Protein AF-A0A7S2EZI9-F1 (afdb_monomer)

Solvent-accessible surface area (backbone atoms only — not comparable to full-atom values): 9576 Å² total; per-residue (Å²): 111,92,84,55,55,65,48,75,47,66,73,88,86,51,97,90,57,88,60,95,56,76,85,65,82,64,84,64,71,48,74,40,76,44,65,39,40,84,86,60,42,52,72,49,75,40,88,39,61,47,78,43,68,51,75,49,73,53,93,88,69,57,84,62,50,75,42,84,74,48,76,39,88,38,61,50,73,52,73,49,64,51,78,50,71,69,59,53,49,54,32,40,53,52,52,53,53,51,23,59,75,70,66,42,64,44,78,49,65,37,57,32,91,75,39,53,67,68,38,31,48,54,54,49,53,44,49,54,49,35,68,75,74,38,44,72,64,31,57,76,66,75,32,52,77,47,83,42,45,44,77,59,62,74,72,109

Secondary structure (DSSP, 8-state):
--S--EEEE-----TTS--SSTT--S---EEEE-SSGGGG-EEEEE-SSEEEEEEE--TT-PPPEEEEEEEESS-EEEEE----HHHHHHHHHHHHHHHHHHT--EEEEE-TTTSTTHHHHHHHHHHHHIIIIIHHHHHHHT--EEEEEHHHHTT-

Organism: NCBI:txid1078864

Foldseek 3Di:
DVVWAWDKDKDDDDPPDQDPDNPCPDIDIDTDGPDKDPVPKDKDKFAFWDWDWDWAQDPVRPDIDIGTDDTGHTIDMDMDIDDDLVRLLRSLVVQLVVCLVVLEAEEDEDQCVVVVPHVVSSVVSNVVCCVPPRVVSNVVSVYYYDYDYPVVVVVD

Radius of gyration: 19.87 Å; Cα contacts (8 Å, |Δi|>4): 207; chains: 1; bounding box: 53×36×51 Å

InterPro domains:
  IPR004790 Isocitrate dehydrogenase NADP-dependent [PTHR11822] (1-156)
  IPR024084 Isopropylmalate dehydrogenase-like domain [PF00180] (1-156)

Nearest PDB structures (foldseek):
  5svn-assembly1_B  TM=9.973E-01  e=2.664E-24  Homo sapiens
  1lwd-assembly1_B  TM=9.978E-01  e=6.736E-24  Sus scrofa
  5svn-assembly1_A  TM=9.985E-01  e=8.110E-24  Homo sapiens
  5h3f-assembly1_A  TM=9.970E-01  e=8.110E-24  Mus musculus
  6ajc-assembly2_D  TM=9.937E-01  e=1.039E-23  Trypanosoma cruzi strain CL Brener

pLDDT: mean 96.27, std 6.29, range [51.84, 98.81]

Mean predicted aligned error: 3.42 Å

Structure (mmCIF, N/CA/C/O backbone):
data_AF-A0A7S2EZI9-F1
#
_entry.id   AF-A0A7S2EZI9-F1
#
loop_
_atom_site.group_PDB
_atom_site.id
_atom_site.type_symbol
_atom_site.label_atom_id
_atom_site.label_alt_id
_atom_site.label_comp_id
_atom_site.label_asym_id
_atom_site.label_entity_id
_atom_site.label_seq_id
_atom_site.pdbx_PDB_ins_code
_atom_site.Cartn_x
_atom_site.Cartn_y
_atom_site.Cartn_z
_atom_site.occupancy
_atom_site.B_iso_or_equiv
_atom_site.auth_seq_id
_atom_site.auth_comp_id
_atom_site.auth_asym_id
_atom_site.auth_atom_id
_atom_site.pdbx_PDB_model_num
ATOM 1 N N . ASN A 1 1 ? -9.452 4.033 -10.893 1.00 51.84 1 ASN A N 1
ATOM 2 C CA . ASN A 1 1 ? -10.197 5.106 -10.204 1.00 51.84 1 ASN A CA 1
ATOM 3 C C . ASN A 1 1 ? -9.500 6.434 -10.483 1.00 51.84 1 ASN A C 1
ATOM 5 O O . ASN A 1 1 ? -8.308 6.528 -10.203 1.00 51.84 1 ASN A O 1
ATOM 9 N N . ILE A 1 2 ? -10.175 7.388 -11.134 1.00 59.81 2 ILE A N 1
ATOM 10 C CA . ILE A 1 2 ? -9.622 8.728 -11.436 1.00 59.81 2 ILE A CA 1
ATOM 11 C C . ILE A 1 2 ? -9.611 9.591 -10.168 1.00 59.81 2 ILE A C 1
ATOM 13 O O . ILE A 1 2 ? -8.714 10.403 -9.989 1.00 59.81 2 ILE A O 1
ATOM 17 N N . LEU A 1 3 ? -10.560 9.344 -9.262 1.00 67.69 3 LEU A N 1
ATOM 18 C CA . LEU A 1 3 ? -10.806 10.156 -8.071 1.00 67.69 3 LEU A CA 1
ATOM 19 C C . LEU A 1 3 ? -9.758 9.972 -6.960 1.00 67.69 3 LEU A C 1
ATOM 21 O O . LEU A 1 3 ? -9.734 10.756 -6.019 1.00 67.69 3 LEU A O 1
ATOM 25 N N . GLY A 1 4 ? -8.900 8.947 -7.046 1.00 75.31 4 GLY A N 1
ATOM 26 C CA . GLY A 1 4 ? -8.049 8.541 -5.922 1.00 75.31 4 GLY A CA 1
ATOM 27 C C . GLY A 1 4 ? -8.868 8.110 -4.694 1.00 75.31 4 GLY A C 1
ATOM 28 O O . GLY A 1 4 ? -10.081 7.908 -4.780 1.00 75.31 4 GLY A O 1
ATOM 29 N N . GLY A 1 5 ? -8.197 7.935 -3.555 1.00 89.12 5 GLY A N 1
ATOM 30 C CA . GLY A 1 5 ? -8.846 7.769 -2.252 1.00 89.12 5 GLY A CA 1
ATOM 31 C C . GLY A 1 5 ? -8.959 6.338 -1.718 1.00 89.12 5 GLY A C 1
ATOM 32 O O . GLY A 1 5 ? -8.330 5.392 -2.205 1.00 89.12 5 GLY A O 1
ATOM 33 N N . THR A 1 6 ? -9.771 6.222 -0.669 1.00 97.50 6 THR A N 1
ATOM 34 C CA . THR A 1 6 ? -9.914 5.028 0.170 1.00 97.50 6 THR A CA 1
ATOM 35 C C . THR A 1 6 ? -11.332 4.492 0.070 1.00 97.50 6 THR A C 1
ATOM 37 O O . THR A 1 6 ? -12.292 5.230 0.280 1.00 97.50 6 THR A O 1
ATOM 40 N N . VAL A 1 7 ? -11.478 3.204 -0.238 1.00 97.31 7 VAL A N 1
ATOM 41 C CA . VAL A 1 7 ? -12.788 2.542 -0.287 1.00 97.31 7 VAL A CA 1
ATOM 42 C C . VAL A 1 7 ? -12.975 1.734 0.986 1.00 97.31 7 VAL A C 1
ATOM 44 O O . VAL A 1 7 ? -12.305 0.720 1.168 1.00 97.31 7 VAL A O 1
ATOM 47 N N . PHE A 1 8 ? -13.904 2.158 1.838 1.00 98.06 8 PHE A N 1
ATOM 48 C CA . PHE A 1 8 ? -14.284 1.419 3.039 1.00 98.06 8 PHE A CA 1
ATOM 49 C C . PHE A 1 8 ? -15.400 0.424 2.723 1.00 98.06 8 PHE A C 1
ATOM 51 O O . PHE A 1 8 ? -16.398 0.773 2.092 1.00 98.06 8 PHE A O 1
ATOM 58 N N . ARG A 1 9 ? -15.223 -0.828 3.147 1.00 97.94 9 ARG A N 1
ATOM 59 C CA . ARG A 1 9 ? -16.230 -1.889 3.037 1.00 97.94 9 ARG A CA 1
ATOM 60 C C . ARG A 1 9 ? -16.546 -2.424 4.422 1.00 97.94 9 ARG A C 1
ATOM 62 O O . ARG A 1 9 ? -15.651 -2.939 5.084 1.00 97.94 9 ARG A O 1
ATOM 69 N N . GLU A 1 10 ? -17.805 -2.313 4.819 1.00 96.56 10 GLU A N 1
ATOM 70 C CA . GLU A 1 10 ? -18.342 -2.771 6.102 1.00 96.56 10 GLU A CA 1
ATOM 71 C C . GLU A 1 10 ? -19.529 -3.709 5.832 1.00 96.56 10 GLU A C 1
ATOM 73 O O . GLU A 1 10 ? -20.316 -3.427 4.920 1.00 96.56 10 GLU A O 1
ATOM 78 N N . PRO A 1 11 ? -19.672 -4.829 6.561 1.00 95.69 11 PRO A N 1
ATOM 79 C CA . PRO A 1 11 ? -20.832 -5.695 6.411 1.00 95.69 11 PRO A CA 1
ATOM 80 C C . PRO A 1 11 ? -22.098 -5.030 6.962 1.00 95.69 11 PRO A C 1
ATOM 82 O O . PRO A 1 11 ? -22.067 -4.327 7.970 1.00 95.69 11 PRO A O 1
ATOM 85 N N . ILE A 1 12 ? -23.236 -5.333 6.340 1.00 95.06 12 ILE A N 1
ATOM 86 C CA . ILE A 1 12 ? -24.553 -5.088 6.934 1.00 95.06 12 ILE A CA 1
ATOM 87 C C . ILE A 1 12 ? -24.899 -6.332 7.756 1.00 95.06 12 ILE A C 1
ATOM 89 O O . ILE A 1 12 ? -25.145 -7.400 7.197 1.00 95.06 12 ILE A O 1
ATOM 93 N N . CYS A 1 13 ? -24.852 -6.207 9.081 1.00 90.62 13 CYS A N 1
ATOM 94 C CA . CYS A 1 13 ? -25.118 -7.312 9.999 1.00 90.62 13 CYS A CA 1
ATOM 95 C C . CYS A 1 13 ? -26.625 -7.488 10.227 1.00 90.62 13 CYS A C 1
ATOM 97 O O . CYS A 1 13 ? -27.310 -6.533 10.586 1.00 90.62 13 CYS A O 1
ATOM 99 N N . CYS A 1 14 ? -27.113 -8.720 10.077 1.00 93.00 14 CYS A N 1
ATOM 100 C CA . CYS A 1 14 ? -28.489 -9.106 10.384 1.00 93.00 14 CYS A CA 1
ATOM 101 C C . CYS A 1 14 ? -28.477 -10.201 11.453 1.00 93.00 14 CYS A C 1
ATOM 103 O O . CYS A 1 14 ? -27.810 -11.220 11.271 1.00 93.00 14 CYS A O 1
ATOM 105 N N . ASP A 1 15 ? -29.237 -10.026 12.534 1.00 91.38 15 ASP A N 1
ATOM 106 C CA . ASP A 1 15 ? -29.239 -10.959 13.675 1.00 91.38 15 ASP A CA 1
ATOM 107 C C . ASP A 1 15 ? -29.685 -12.382 13.301 1.00 91.38 15 ASP A C 1
ATOM 109 O O . ASP A 1 15 ? -29.313 -13.353 13.957 1.00 91.38 15 ASP A O 1
ATOM 113 N N . ASN A 1 16 ? -30.456 -12.521 12.221 1.00 94.81 16 ASN A N 1
ATOM 114 C CA . ASN A 1 16 ? -30.977 -13.790 11.719 1.00 94.81 16 ASN A CA 1
ATOM 115 C C . ASN A 1 16 ? -30.116 -14.442 10.620 1.00 94.81 16 ASN A C 1
ATOM 117 O O . ASN A 1 16 ? -30.506 -15.485 10.096 1.00 94.81 16 ASN A O 1
ATOM 121 N N . VAL A 1 17 ? -28.980 -13.847 10.243 1.00 94.56 17 VAL A N 1
ATOM 122 C CA . VAL A 1 17 ? -28.078 -14.398 9.221 1.00 94.56 17 VAL A CA 1
ATOM 123 C C . VAL A 1 17 ? -26.809 -14.926 9.899 1.00 94.56 17 VAL A C 1
ATOM 125 O O . VAL A 1 17 ? -26.045 -14.136 10.460 1.00 94.56 17 VAL A O 1
ATOM 128 N N . PRO A 1 18 ? -26.540 -16.247 9.861 1.00 93.38 18 PRO A N 1
ATOM 129 C CA . PRO A 1 18 ? -25.327 -16.799 10.449 1.00 93.38 18 PRO A CA 1
ATOM 130 C C . PRO A 1 18 ? -24.080 -16.332 9.688 1.00 93.38 18 PRO A C 1
ATOM 132 O O . PRO A 1 18 ? -24.083 -16.191 8.464 1.00 93.38 18 PRO A O 1
ATOM 135 N N . ARG A 1 19 ? -22.990 -16.111 10.426 1.00 94.06 19 ARG A N 1
ATOM 136 C CA . ARG A 1 19 ? -21.689 -15.704 9.877 1.00 94.06 19 ARG A CA 1
ATOM 137 C C . ARG A 1 19 ? -20.821 -16.924 9.585 1.00 94.06 19 ARG A C 1
ATOM 1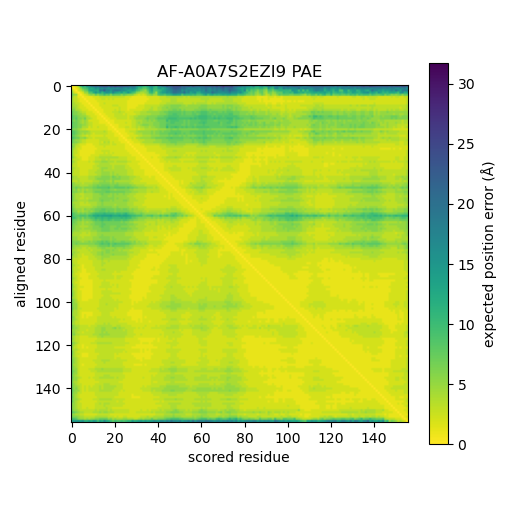39 O O . ARG A 1 19 ? -20.893 -17.919 10.300 1.00 94.06 19 ARG A O 1
ATOM 146 N N . LEU A 1 20 ? -19.968 -16.816 8.563 1.00 94.06 20 LEU A N 1
ATOM 147 C CA . LEU A 1 20 ? -19.047 -17.889 8.166 1.00 94.06 20 LEU A CA 1
ATOM 148 C C . LEU A 1 20 ? -18.052 -18.241 9.279 1.00 94.06 20 LEU A C 1
ATOM 150 O O . LEU A 1 20 ? -17.766 -19.412 9.502 1.00 94.06 20 LEU A O 1
ATOM 154 N N . VAL A 1 21 ? -17.548 -17.223 9.977 1.00 94.56 21 VAL A N 1
ATOM 155 C CA . VAL A 1 21 ? -16.690 -17.378 11.152 1.00 94.56 21 VAL A CA 1
ATOM 156 C C . VAL A 1 21 ? -17.527 -17.017 12.382 1.00 94.56 21 VAL A C 1
ATOM 158 O O . VAL A 1 21 ? -17.799 -15.834 12.602 1.00 94.56 21 VAL A O 1
ATOM 161 N N . PRO A 1 22 ? -17.968 -17.999 13.191 1.00 92.00 22 PRO A N 1
ATOM 162 C CA . PRO A 1 22 ? -18.896 -17.747 14.298 1.00 92.00 22 PRO A CA 1
ATOM 163 C C . PRO A 1 22 ? -18.347 -16.796 15.369 1.00 92.00 22 PRO A C 1
ATOM 165 O O . PRO A 1 22 ? -19.116 -16.060 15.985 1.00 92.00 22 PRO A O 1
ATOM 168 N N . GLY A 1 23 ? -17.022 -16.787 15.567 1.00 93.62 23 GLY A N 1
ATOM 169 C CA . GLY A 1 23 ? -16.339 -15.919 16.531 1.00 93.62 23 GLY A CA 1
ATOM 170 C C . GLY A 1 23 ? -16.341 -14.433 16.163 1.00 93.62 23 GLY A C 1
ATOM 171 O O . GLY A 1 23 ? -16.083 -13.597 17.025 1.00 93.62 23 GLY A O 1
ATOM 172 N N . TRP A 1 24 ? -16.668 -14.072 14.919 1.00 93.62 24 TRP A N 1
ATOM 173 C CA . TRP A 1 24 ? -16.801 -12.673 14.515 1.00 93.62 24 TRP A CA 1
ATOM 174 C C . TRP A 1 24 ? -18.124 -12.107 15.024 1.00 93.62 24 TRP A C 1
ATOM 176 O O . TRP A 1 24 ? -19.135 -12.128 14.329 1.00 93.62 24 TRP A O 1
ATOM 186 N N . THR A 1 25 ? -18.142 -11.635 16.267 1.00 91.56 25 THR A N 1
ATOM 187 C CA . THR A 1 25 ? -19.335 -11.045 16.898 1.00 91.56 25 THR A CA 1
ATOM 188 C C . THR A 1 25 ? -19.496 -9.556 16.604 1.00 91.56 25 THR A C 1
ATOM 190 O O . THR A 1 25 ? -20.582 -9.015 16.795 1.00 91.56 25 THR A O 1
ATOM 193 N N . GLN A 1 26 ? -18.444 -8.906 16.105 1.00 92.50 26 GLN A N 1
ATOM 194 C CA . GLN A 1 26 ? -18.430 -7.502 15.707 1.00 92.50 26 GLN A CA 1
ATOM 195 C C . GLN A 1 26 ? -18.084 -7.374 14.214 1.00 92.50 26 GLN A C 1
ATOM 197 O O . GLN A 1 26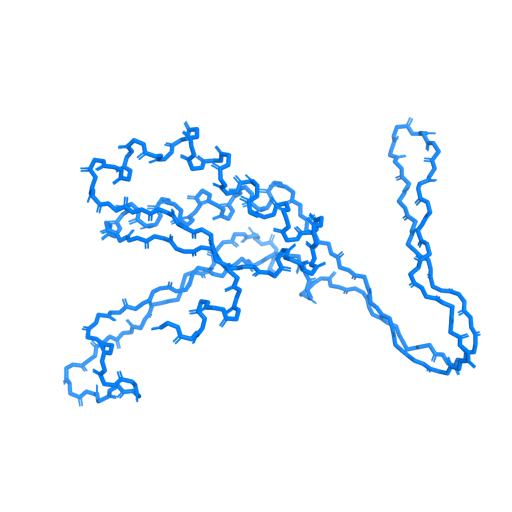 ? -17.351 -8.210 13.679 1.00 92.50 26 GLN A O 1
ATOM 202 N N . PRO A 1 27 ? -18.622 -6.358 13.516 1.00 93.81 27 PRO A N 1
ATOM 203 C CA . PRO A 1 27 ? -18.255 -6.075 12.133 1.00 93.81 27 PRO A CA 1
ATOM 204 C C . PRO A 1 27 ? -16.778 -5.686 12.007 1.00 93.81 27 PRO A C 1
ATOM 206 O O . PRO A 1 27 ? -16.191 -5.093 12.908 1.00 93.81 27 PRO A O 1
ATOM 209 N N . MET A 1 28 ? -16.201 -5.965 10.841 1.00 95.62 28 MET A N 1
ATOM 210 C CA . MET A 1 28 ? -14.873 -5.494 10.452 1.00 95.62 28 MET A CA 1
ATOM 211 C C . MET A 1 28 ? -14.998 -4.583 9.238 1.00 95.62 28 MET A C 1
ATOM 213 O O . MET A 1 28 ? -15.797 -4.853 8.338 1.00 95.62 28 MET A O 1
ATOM 217 N N . VAL A 1 29 ? -14.188 -3.526 9.194 1.00 98.00 29 VAL A N 1
ATOM 218 C CA . VAL A 1 29 ? -14.124 -2.625 8.041 1.00 98.00 29 VAL A CA 1
ATOM 219 C C . VAL A 1 29 ? -12.795 -2.792 7.329 1.00 98.00 29 VAL A C 1
ATOM 221 O O . VAL A 1 29 ? -11.737 -2.688 7.941 1.00 98.00 29 VAL A O 1
ATOM 224 N N . ILE A 1 30 ? -12.852 -2.987 6.013 1.00 98.50 30 ILE A N 1
ATOM 225 C CA . ILE A 1 30 ? -11.665 -2.996 5.159 1.00 98.50 30 ILE A CA 1
ATOM 226 C C . ILE A 1 30 ? -11.548 -1.643 4.466 1.00 98.50 30 ILE A C 1
ATOM 228 O O . ILE A 1 30 ? -12.372 -1.306 3.614 1.00 98.50 30 ILE A O 1
ATOM 232 N N . GLY A 1 31 ? -10.512 -0.881 4.819 1.00 98.31 31 GLY A N 1
ATOM 233 C CA . GLY A 1 31 ? -10.080 0.304 4.083 1.00 98.31 31 GLY A CA 1
ATOM 234 C C . GLY A 1 31 ? -9.145 -0.099 2.947 1.00 98.31 31 GLY A C 1
ATOM 235 O O . GLY A 1 31 ? -7.984 -0.423 3.175 1.00 98.31 31 GLY A O 1
ATOM 236 N N . ARG A 1 32 ? -9.639 -0.095 1.708 1.00 98.19 32 ARG A N 1
ATOM 237 C CA . ARG A 1 32 ? -8.846 -0.435 0.522 1.00 98.19 32 ARG A CA 1
ATOM 238 C C . ARG A 1 32 ? -8.238 0.819 -0.101 1.00 98.19 32 ARG A C 1
ATOM 240 O O . ARG A 1 32 ? -8.978 1.712 -0.523 1.00 98.19 32 ARG A O 1
ATOM 247 N N . HIS A 1 33 ? -6.917 0.825 -0.274 1.00 98.12 33 HIS A N 1
ATOM 248 C CA . HIS A 1 33 ? -6.221 1.817 -1.097 1.00 98.12 33 HIS A CA 1
ATOM 249 C C . HIS A 1 33 ? -6.580 1.621 -2.576 1.00 98.12 33 HIS A C 1
ATOM 251 O O . HIS A 1 33 ? -6.388 0.544 -3.141 1.00 98.12 33 HIS A O 1
ATOM 257 N N . ALA A 1 34 ? -7.188 2.632 -3.201 1.00 96.56 34 ALA A N 1
ATOM 258 C CA . ALA A 1 34 ? -7.753 2.523 -4.548 1.00 96.56 34 ALA A CA 1
ATOM 259 C C . ALA A 1 34 ? -6.909 3.243 -5.618 1.00 96.56 34 ALA A C 1
ATOM 261 O O . ALA A 1 34 ? -7.458 3.848 -6.549 1.00 96.56 34 ALA A O 1
ATOM 262 N N . PHE A 1 35 ? -5.581 3.174 -5.497 1.00 97.06 35 PHE A N 1
ATOM 263 C CA . PHE A 1 35 ? -4.627 3.816 -6.399 1.00 97.06 35 PHE A CA 1
ATOM 264 C C . PHE A 1 35 ? -3.353 2.975 -6.574 1.00 97.06 35 PHE A C 1
ATOM 266 O O . PHE A 1 35 ? -2.904 2.341 -5.629 1.00 97.06 35 PHE A O 1
ATOM 273 N N . GLY A 1 36 ? -2.763 3.026 -7.773 1.00 96.56 36 GLY A N 1
ATOM 274 C CA . GLY A 1 36 ? -1.462 2.415 -8.057 1.00 96.56 36 GLY A CA 1
ATOM 275 C C . GLY A 1 36 ? -1.472 0.887 -8.096 1.00 96.56 36 GLY A C 1
ATOM 276 O O . GLY A 1 36 ? -2.483 0.262 -8.439 1.00 96.56 36 GLY A O 1
ATOM 277 N N . ASP A 1 37 ? -0.311 0.326 -7.771 1.00 97.88 37 ASP A N 1
ATOM 278 C CA . ASP A 1 37 ? -0.025 -1.104 -7.659 1.00 97.88 37 ASP A CA 1
ATOM 279 C C . ASP A 1 37 ? -0.484 -1.887 -8.905 1.00 97.88 37 ASP A C 1
ATOM 281 O O . ASP A 1 37 ? -0.400 -1.388 -10.032 1.00 97.88 37 ASP A O 1
ATOM 285 N N . GLN A 1 38 ? -0.987 -3.114 -8.736 1.00 97.81 38 GLN A N 1
ATOM 286 C CA . GLN A 1 38 ? -1.400 -3.966 -9.856 1.00 97.81 38 GLN A CA 1
ATOM 287 C C . GLN A 1 38 ? -2.504 -3.331 -10.715 1.00 97.81 38 GLN A C 1
ATOM 289 O O . GLN A 1 38 ? -2.617 -3.639 -11.897 1.00 97.81 38 GLN A O 1
ATOM 294 N N . TYR A 1 39 ? -3.309 -2.417 -10.161 1.00 96.12 39 TYR A N 1
ATOM 295 C CA . TYR A 1 39 ? -4.414 -1.776 -10.885 1.00 96.12 39 TYR A CA 1
ATOM 296 C C . TYR A 1 39 ? -3.953 -0.727 -11.905 1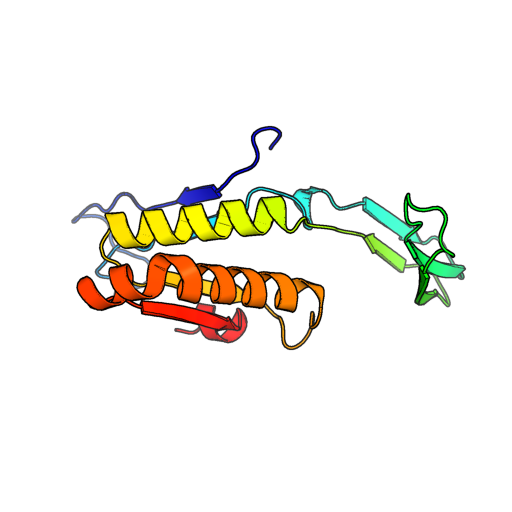.00 96.12 39 TYR A C 1
ATOM 298 O O . TYR A 1 39 ? -4.772 -0.239 -12.686 1.00 96.12 39 TYR A O 1
ATOM 306 N N . ARG A 1 40 ? -2.672 -0.345 -11.873 1.00 96.12 40 ARG A N 1
ATOM 307 C CA . ARG A 1 40 ? -2.024 0.546 -12.848 1.00 96.12 40 ARG A CA 1
ATOM 308 C C . ARG A 1 40 ? -0.650 0.018 -13.272 1.00 96.12 40 ARG A C 1
ATOM 310 O O . ARG A 1 40 ? 0.225 0.801 -13.641 1.00 96.12 40 ARG A O 1
ATOM 317 N N . ALA A 1 41 ? -0.458 -1.294 -13.187 1.00 97.81 41 ALA A N 1
ATOM 318 C CA . ALA A 1 41 ? 0.759 -1.933 -13.650 1.00 97.81 41 ALA A CA 1
ATOM 319 C C . ALA A 1 41 ? 0.829 -1.931 -15.184 1.00 97.81 41 ALA A C 1
ATOM 321 O O . ALA A 1 41 ? -0.182 -1.817 -15.876 1.00 97.81 41 ALA A O 1
ATOM 322 N N . THR A 1 42 ? 2.043 -2.056 -15.705 1.00 98.50 42 THR A N 1
ATOM 323 C CA . THR A 1 42 ? 2.298 -2.419 -17.102 1.00 98.50 42 THR A CA 1
ATOM 324 C C . THR A 1 42 ? 2.983 -3.772 -17.104 1.00 98.50 42 THR A C 1
ATOM 326 O O . THR A 1 42 ? 3.972 -3.957 -16.393 1.00 98.50 42 THR A O 1
ATOM 329 N N . ASP A 1 43 ? 2.461 -4.707 -17.882 1.00 98.19 43 ASP A N 1
ATOM 330 C CA . ASP A 1 43 ? 2.939 -6.077 -17.992 1.00 98.19 43 ASP A CA 1
ATOM 331 C C . ASP A 1 43 ? 3.286 -6.441 -19.441 1.00 98.19 43 ASP A C 1
ATOM 333 O O . ASP A 1 43 ? 2.847 -5.803 -20.399 1.00 98.19 43 ASP A O 1
ATOM 337 N N . PHE A 1 44 ? 4.151 -7.442 -19.601 1.00 98.25 44 PHE A N 1
ATOM 338 C CA . PHE A 1 44 ? 4.635 -7.874 -20.908 1.00 98.25 44 PHE A CA 1
ATOM 339 C C . PHE A 1 44 ? 5.005 -9.359 -20.902 1.00 98.25 44 PHE A C 1
ATOM 341 O O . PHE A 1 44 ? 5.624 -9.856 -19.958 1.00 98.25 44 PHE A O 1
ATOM 348 N N . VAL A 1 45 ? 4.657 -10.056 -21.988 1.00 98.69 45 VAL A N 1
ATOM 349 C CA . VAL A 1 45 ? 5.076 -11.439 -22.242 1.00 98.69 45 VAL A CA 1
ATOM 350 C C . VAL A 1 45 ? 6.391 -11.416 -23.009 1.00 98.69 45 VAL A C 1
ATOM 352 O O . VAL A 1 45 ? 6.456 -10.940 -24.140 1.00 98.69 45 VAL A O 1
ATOM 355 N N . VAL A 1 46 ? 7.436 -11.954 -22.392 1.00 98.31 46 VAL A N 1
ATOM 356 C CA . VAL A 1 46 ? 8.776 -12.044 -22.966 1.00 98.31 46 VAL A CA 1
ATOM 357 C C . VAL A 1 46 ? 8.821 -13.242 -23.927 1.00 98.31 46 VAL A C 1
ATOM 359 O O . VAL A 1 46 ? 8.599 -14.369 -23.482 1.00 98.31 46 VAL A O 1
ATOM 362 N N . PRO A 1 47 ? 9.100 -13.049 -25.232 1.00 98.06 47 PRO A N 1
ATOM 363 C CA . PRO A 1 47 ? 9.021 -14.129 -26.220 1.00 98.06 47 PRO A CA 1
ATOM 364 C C . PRO A 1 47 ? 10.245 -15.063 -26.237 1.00 98.06 47 PRO A C 1
ATOM 366 O O . PRO A 1 47 ? 10.179 -16.138 -26.828 1.00 98.06 47 PRO A O 1
ATOM 369 N N . GLY A 1 48 ? 11.363 -14.673 -25.621 1.00 98.31 48 GLY A N 1
ATOM 370 C CA . GLY A 1 48 ? 12.627 -15.410 -25.659 1.00 98.31 48 GLY A CA 1
ATOM 371 C C . GLY A 1 48 ? 13.719 -14.734 -24.821 1.00 98.31 48 GLY A C 1
ATOM 372 O O . GLY A 1 48 ? 13.408 -13.810 -24.072 1.00 98.31 48 GLY A O 1
ATOM 373 N N . PRO A 1 49 ? 14.986 -15.165 -24.942 1.00 98.56 49 PRO A N 1
ATOM 374 C CA . PRO A 1 49 ? 16.076 -14.641 -24.123 1.00 98.56 49 PRO A CA 1
ATOM 375 C C . PRO A 1 49 ? 16.238 -13.119 -24.239 1.00 98.56 49 PRO A C 1
ATOM 377 O O . PRO A 1 49 ? 16.109 -12.555 -25.328 1.00 98.56 49 PRO A O 1
ATOM 380 N N . GLY A 1 50 ? 16.543 -12.444 -23.131 1.00 98.06 50 GLY A N 1
ATOM 381 C CA . GLY A 1 50 ? 16.675 -10.987 -23.100 1.00 98.06 50 GLY A CA 1
ATOM 382 C C . GLY A 1 50 ? 16.820 -10.410 -21.695 1.00 98.06 50 GLY A C 1
ATOM 383 O O . GLY A 1 50 ? 16.625 -11.097 -20.703 1.00 98.06 50 GLY A O 1
ATOM 384 N N . LYS A 1 51 ? 17.150 -9.123 -21.594 1.00 98.06 51 LYS A N 1
ATOM 385 C CA . LYS A 1 51 ? 17.371 -8.448 -20.309 1.00 98.06 51 LYS A CA 1
ATOM 386 C C . LYS A 1 51 ? 16.183 -7.572 -19.921 1.00 98.06 51 LYS A C 1
ATOM 388 O O . LYS A 1 51 ? 15.725 -6.771 -20.735 1.00 98.06 51 LYS A O 1
ATOM 393 N N . PHE A 1 52 ? 15.732 -7.670 -18.672 1.00 98.38 52 PHE A N 1
ATOM 394 C CA . PHE A 1 52 ? 14.746 -6.761 -18.093 1.00 98.38 52 PHE A CA 1
ATOM 395 C C . PHE A 1 52 ? 15.389 -5.829 -17.067 1.00 98.38 52 PHE A C 1
ATOM 397 O O . PHE A 1 52 ? 15.866 -6.250 -16.012 1.00 98.38 52 PHE A O 1
ATOM 404 N N . GLU A 1 53 ? 15.348 -4.533 -17.370 1.00 98.12 53 GLU A N 1
ATOM 405 C CA . GLU A 1 53 ? 15.842 -3.467 -16.505 1.00 98.12 53 GLU A CA 1
ATOM 406 C C . GLU A 1 53 ? 14.729 -2.466 -16.186 1.00 98.12 53 GLU A C 1
ATOM 408 O O . GLU A 1 53 ? 13.890 -2.148 -17.030 1.00 98.12 53 GLU A O 1
ATOM 413 N N . MET A 1 54 ? 14.772 -1.907 -14.979 1.00 98.00 54 MET A N 1
ATOM 414 C CA . MET A 1 54 ? 14.030 -0.700 -14.626 1.00 98.00 54 MET A CA 1
ATOM 415 C C . MET A 1 54 ? 14.954 0.511 -14.728 1.00 98.00 54 MET A C 1
ATOM 417 O O . MET A 1 54 ? 16.078 0.489 -14.222 1.00 98.00 54 MET A O 1
ATOM 421 N N . ILE A 1 55 ? 14.469 1.584 -15.351 1.00 97.88 55 ILE A N 1
ATOM 422 C CA . ILE A 1 55 ? 15.211 2.837 -15.506 1.00 97.88 55 ILE A CA 1
ATOM 423 C C . ILE A 1 55 ? 14.380 3.971 -14.909 1.00 97.88 55 ILE A C 1
ATOM 425 O O . ILE A 1 55 ? 13.263 4.225 -15.353 1.00 97.88 55 ILE A O 1
ATOM 429 N N . TYR A 1 56 ? 14.935 4.659 -13.912 1.00 97.81 56 TYR A N 1
ATOM 430 C CA . TYR A 1 56 ? 14.373 5.891 -13.367 1.00 97.81 56 TYR A CA 1
ATOM 431 C C . TYR A 1 56 ? 15.192 7.086 -13.854 1.00 97.81 56 TYR A C 1
ATOM 433 O O . TYR A 1 56 ? 16.373 7.207 -13.527 1.00 97.81 56 TYR A O 1
ATOM 441 N N . THR A 1 57 ? 14.557 7.971 -14.621 1.00 97.94 57 THR A N 1
ATOM 442 C CA . THR A 1 57 ? 15.175 9.194 -15.145 1.00 97.94 57 THR A CA 1
ATOM 443 C C . THR A 1 57 ? 14.643 10.397 -14.368 1.00 97.94 57 THR A C 1
ATOM 445 O O . THR A 1 57 ? 13.462 10.731 -14.510 1.00 97.94 57 THR A O 1
ATOM 448 N N . PRO A 1 58 ? 15.467 11.052 -13.536 1.00 97.38 58 PRO A N 1
ATOM 449 C CA . PRO A 1 58 ? 15.017 12.184 -12.743 1.00 97.38 58 PRO A CA 1
ATOM 450 C C . PRO A 1 58 ? 14.791 13.420 -13.623 1.00 97.38 58 PRO A C 1
ATOM 452 O O . PRO A 1 58 ? 15.524 13.683 -14.574 1.00 97.38 58 PRO A O 1
ATOM 455 N N . LYS A 1 59 ? 13.781 14.227 -13.276 1.00 96.44 59 LYS A N 1
ATOM 456 C CA . LYS A 1 59 ? 13.482 15.481 -13.992 1.00 96.44 59 LYS A CA 1
ATOM 457 C C . LYS A 1 59 ? 14.535 16.575 -13.787 1.00 96.44 59 LYS A C 1
ATOM 459 O O . LYS A 1 59 ? 14.575 17.505 -14.582 1.00 96.44 59 LYS A O 1
ATOM 464 N N . SER A 1 60 ? 15.358 16.478 -12.740 1.00 95.62 60 SER A N 1
ATOM 465 C CA . SER A 1 60 ? 16.457 17.415 -12.459 1.00 95.62 60 SER A CA 1
ATOM 466 C C . SER A 1 60 ? 17.549 17.401 -13.531 1.00 95.62 60 SER A C 1
ATOM 468 O O . SER A 1 60 ? 18.327 18.346 -13.606 1.00 95.62 60 SER A O 1
ATOM 470 N N . GLY A 1 61 ? 17.604 16.351 -14.359 1.00 94.38 61 GLY A N 1
ATOM 471 C CA . GLY A 1 61 ? 18.684 16.128 -15.320 1.00 94.38 61 GLY A CA 1
ATOM 472 C C . GLY A 1 61 ? 19.856 15.322 -14.756 1.00 94.38 61 GLY A C 1
ATOM 473 O O . GLY A 1 61 ? 20.818 15.086 -15.484 1.00 94.38 61 GLY A O 1
ATOM 474 N N . ASP A 1 62 ? 19.778 14.872 -13.498 1.00 96.50 62 ASP A N 1
ATOM 475 C CA . ASP A 1 62 ? 20.769 13.959 -12.922 1.00 96.50 62 ASP A CA 1
ATOM 476 C C . ASP A 1 62 ? 20.820 12.623 -13.685 1.00 96.50 62 ASP A C 1
ATOM 478 O O . ASP A 1 62 ? 19.896 12.245 -14.415 1.00 96.50 62 ASP A O 1
ATOM 482 N N . ALA A 1 63 ? 21.916 11.882 -13.506 1.00 97.38 63 ALA A N 1
ATOM 483 C CA . ALA A 1 63 ? 22.116 10.607 -14.183 1.00 97.38 63 ALA A CA 1
ATOM 484 C C . ALA A 1 63 ? 20.970 9.611 -13.880 1.00 97.38 63 ALA A C 1
ATOM 486 O O . ALA A 1 63 ? 20.605 9.442 -12.713 1.00 97.38 63 ALA A O 1
ATOM 487 N N . PRO A 1 64 ? 20.420 8.911 -14.897 1.00 97.44 64 PRO A N 1
ATOM 488 C CA . PRO A 1 64 ? 19.393 7.900 -14.676 1.00 97.44 64 PRO A CA 1
ATOM 489 C C . PRO A 1 64 ? 19.884 6.741 -13.806 1.00 97.44 64 PRO A C 1
ATOM 491 O O . PRO A 1 64 ? 20.977 6.207 -14.011 1.00 97.44 64 PRO A O 1
ATOM 494 N N . THR A 1 65 ? 19.023 6.272 -12.907 1.00 97.62 65 THR A N 1
ATOM 495 C CA . THR A 1 65 ? 19.256 5.050 -12.134 1.00 97.62 65 THR A CA 1
ATOM 496 C C . THR A 1 65 ? 18.784 3.850 -12.941 1.00 97.62 65 THR A C 1
ATOM 498 O O . THR A 1 65 ? 17.596 3.741 -13.251 1.00 97.62 65 THR A O 1
ATOM 501 N N . LYS A 1 66 ? 19.695 2.924 -13.252 1.00 97.69 66 LYS A N 1
ATOM 502 C CA . LYS A 1 66 ? 19.380 1.645 -13.905 1.00 97.69 66 LYS A CA 1
ATOM 503 C C . LYS A 1 66 ? 19.451 0.505 -12.898 1.00 97.69 66 LYS A C 1
ATOM 505 O O . LYS A 1 66 ? 20.411 0.406 -12.139 1.00 97.69 66 LYS A O 1
ATOM 510 N N . MET A 1 67 ? 18.444 -0.357 -12.902 1.00 97.62 67 MET A N 1
ATOM 511 C CA . MET A 1 67 ? 18.341 -1.509 -12.011 1.00 97.62 67 MET A CA 1
ATOM 512 C C . MET A 1 67 ? 18.061 -2.750 -12.849 1.00 97.62 67 MET A C 1
ATOM 514 O O . MET A 1 67 ? 17.009 -2.833 -13.482 1.00 97.62 67 MET A O 1
ATOM 518 N N . ASN A 1 68 ? 18.989 -3.708 -12.850 1.00 97.62 68 ASN A N 1
ATOM 519 C CA . ASN A 1 68 ? 18.730 -5.013 -13.450 1.00 97.62 68 ASN A CA 1
ATOM 520 C C . ASN A 1 68 ? 17.705 -5.763 -12.595 1.00 97.62 68 ASN A C 1
ATOM 522 O O . ASN A 1 68 ? 17.895 -5.869 -11.382 1.00 97.62 68 ASN A O 1
ATOM 526 N N . VAL A 1 69 ? 16.641 -6.262 -13.220 1.00 97.81 69 VAL A N 1
ATOM 527 C CA . VAL A 1 69 ? 15.641 -7.091 -12.541 1.00 97.81 69 VAL A CA 1
ATOM 528 C C . VAL A 1 69 ? 15.926 -8.558 -12.808 1.00 97.81 69 VAL A C 1
ATOM 530 O O . VAL A 1 69 ? 16.003 -9.339 -11.862 1.00 97.81 69 VAL A O 1
ATOM 533 N N . TYR A 1 70 ? 16.087 -8.929 -14.080 1.00 98.56 70 TYR A N 1
ATOM 534 C CA . TYR A 1 70 ? 16.343 -10.309 -14.472 1.00 98.56 70 TYR A CA 1
ATOM 535 C C . TYR A 1 70 ? 16.921 -10.411 -15.888 1.00 98.56 70 TYR A C 1
ATOM 537 O O . TYR A 1 70 ? 16.537 -9.649 -16.779 1.00 98.56 70 TYR A O 1
ATOM 545 N N . ASP A 1 71 ? 17.791 -11.397 -16.095 1.00 98.31 71 ASP A N 1
ATOM 546 C CA . ASP A 1 71 ? 18.296 -11.816 -17.400 1.00 98.31 71 ASP A CA 1
ATOM 547 C C . ASP A 1 71 ? 17.568 -13.115 -17.794 1.00 98.31 71 ASP A C 1
ATOM 549 O O . ASP A 1 71 ? 17.750 -14.165 -17.179 1.00 98.31 71 ASP A O 1
ATOM 553 N N . PHE A 1 72 ? 16.665 -13.026 -18.770 1.00 98.44 72 PHE A N 1
ATOM 554 C CA . PHE A 1 72 ? 15.874 -14.145 -19.267 1.00 98.44 72 PHE A CA 1
ATOM 555 C C . PHE A 1 72 ? 16.711 -15.045 -20.179 1.00 98.44 72 PHE A C 1
ATOM 557 O O . PHE A 1 72 ? 17.233 -14.594 -21.197 1.00 98.44 72 PHE A O 1
ATOM 564 N N . GLU A 1 73 ? 16.721 -16.342 -19.873 1.00 98.31 73 GLU A N 1
ATOM 565 C CA . GLU A 1 73 ? 17.310 -17.404 -20.710 1.00 98.31 73 GLU A CA 1
ATOM 566 C C . GLU A 1 73 ? 16.299 -18.006 -21.713 1.00 98.31 73 GLU A C 1
ATOM 568 O O . GLU A 1 73 ? 16.633 -18.867 -22.523 1.00 98.31 73 GLU A O 1
ATOM 573 N N . GLY A 1 74 ? 15.034 -17.576 -21.664 1.00 98.06 74 GLY A N 1
ATOM 574 C CA . GLY A 1 74 ? 13.928 -18.089 -22.473 1.00 98.06 74 GLY A CA 1
ATOM 575 C C . GLY A 1 74 ? 12.676 -17.221 -22.329 1.00 98.06 74 GLY A C 1
ATOM 576 O O . GLY A 1 74 ? 12.748 -16.110 -21.811 1.00 98.06 74 GLY A O 1
ATOM 577 N N . GLY A 1 75 ? 11.525 -17.706 -22.798 1.00 98.31 75 GLY A N 1
ATOM 578 C CA . GLY A 1 75 ? 10.262 -16.972 -22.656 1.00 98.31 75 GLY A CA 1
ATOM 579 C C . GLY A 1 75 ? 9.834 -16.786 -21.193 1.00 98.31 75 GLY A C 1
ATOM 580 O O . GLY A 1 75 ? 10.233 -17.550 -20.314 1.00 98.31 75 GLY A O 1
ATOM 581 N N . GLY A 1 76 ? 9.001 -15.782 -20.924 1.00 98.38 76 GLY A N 1
ATOM 582 C CA . GLY A 1 76 ? 8.563 -15.460 -19.566 1.00 98.38 76 GLY A CA 1
ATOM 583 C C . GLY A 1 76 ? 7.564 -14.310 -19.505 1.00 98.38 76 GLY A C 1
ATOM 584 O O . GLY A 1 76 ? 6.931 -13.960 -20.499 1.00 98.38 76 GLY A O 1
ATOM 585 N N . VAL A 1 77 ? 7.421 -13.709 -18.327 1.00 98.56 77 VAL A N 1
ATOM 586 C CA . VAL A 1 77 ? 6.573 -12.533 -18.098 1.00 98.56 77 VAL A CA 1
ATOM 587 C C . VAL A 1 77 ? 7.290 -11.541 -17.195 1.00 98.56 77 VAL A C 1
ATOM 589 O O . VAL A 1 77 ? 8.091 -11.929 -16.344 1.00 98.56 77 VAL A O 1
ATOM 592 N N . LEU A 1 78 ? 6.987 -10.260 -17.365 1.00 98.25 78 LEU A N 1
ATOM 593 C CA . LEU A 1 78 ? 7.463 -9.187 -16.500 1.00 98.25 78 LEU A CA 1
ATOM 594 C C . LEU A 1 78 ? 6.342 -8.191 -16.218 1.00 98.25 78 LEU A C 1
ATOM 596 O O . LEU A 1 78 ? 5.383 -8.085 -16.983 1.00 98.25 78 LEU A O 1
ATOM 600 N N . MET A 1 79 ? 6.478 -7.449 -15.121 1.00 98.50 79 MET A N 1
ATOM 601 C CA . MET A 1 79 ? 5.618 -6.311 -14.825 1.00 98.50 79 MET A CA 1
ATOM 602 C C . MET A 1 79 ? 6.358 -5.220 -14.058 1.00 98.50 79 MET A C 1
ATOM 604 O O . MET A 1 79 ? 7.297 -5.492 -13.309 1.00 98.50 79 MET A O 1
ATOM 608 N N . GLY A 1 80 ? 5.889 -3.988 -14.226 1.00 98.12 80 GLY A N 1
ATOM 609 C CA . GLY A 1 80 ? 6.249 -2.840 -13.407 1.00 98.12 80 GLY A CA 1
ATOM 610 C C . GLY A 1 80 ? 4.996 -2.210 -12.808 1.00 98.12 80 GLY A C 1
ATOM 611 O O . GLY A 1 80 ? 3.981 -2.064 -13.488 1.00 98.12 80 GLY A O 1
ATOM 612 N N . MET A 1 81 ? 5.069 -1.825 -11.537 1.00 98.31 81 MET A N 1
ATOM 613 C CA . MET A 1 81 ? 4.005 -1.105 -10.838 1.00 98.31 81 MET A CA 1
ATOM 614 C C . MET A 1 81 ? 4.589 0.033 -10.005 1.00 98.31 81 MET A C 1
ATOM 616 O O . MET A 1 81 ? 5.799 0.096 -9.782 1.00 98.31 81 MET A O 1
ATOM 620 N N . TYR A 1 82 ? 3.728 0.943 -9.560 1.00 98.25 82 TYR A N 1
ATOM 621 C CA . TYR A 1 82 ? 4.137 2.108 -8.791 1.00 98.25 82 TYR A CA 1
ATOM 622 C C . TYR A 1 82 ? 3.032 2.567 -7.840 1.00 98.25 82 TYR A C 1
ATOM 624 O O . TYR A 1 82 ? 1.842 2.317 -8.057 1.00 98.25 82 TYR A O 1
ATOM 632 N N . ASN A 1 83 ? 3.446 3.324 -6.832 1.00 98.31 83 ASN A N 1
ATOM 633 C CA . ASN A 1 83 ? 2.571 4.128 -5.997 1.00 98.31 83 ASN A CA 1
ATOM 634 C C . ASN A 1 83 ? 3.228 5.492 -5.735 1.00 98.31 83 ASN A C 1
ATOM 636 O O . ASN A 1 83 ? 4.343 5.740 -6.200 1.00 98.31 83 ASN A O 1
ATOM 640 N N . THR A 1 84 ? 2.539 6.394 -5.038 1.00 98.12 84 THR A N 1
ATOM 641 C CA . THR A 1 84 ? 3.070 7.724 -4.709 1.00 98.12 84 THR A CA 1
ATOM 642 C C . THR A 1 84 ? 2.896 8.037 -3.231 1.00 98.12 84 THR A C 1
ATOM 644 O O . THR A 1 84 ? 1.865 7.717 -2.642 1.00 98.12 84 THR A O 1
ATOM 647 N N . ASP A 1 85 ? 3.875 8.729 -2.649 1.00 98.44 85 ASP A N 1
ATOM 648 C CA . ASP A 1 85 ? 3.821 9.164 -1.249 1.00 98.44 85 ASP A CA 1
ATOM 649 C C . ASP A 1 85 ? 2.563 9.992 -0.951 1.00 98.44 85 ASP A C 1
ATOM 651 O O . ASP A 1 85 ? 1.929 9.796 0.081 1.00 98.44 85 ASP A O 1
ATOM 655 N N . GLU A 1 86 ? 2.151 10.864 -1.877 1.00 97.88 86 GLU A N 1
ATOM 656 C CA . GLU A 1 86 ? 0.902 11.633 -1.781 1.00 97.88 86 GLU A CA 1
ATOM 657 C C . GLU A 1 86 ? -0.323 10.717 -1.621 1.00 97.88 86 GLU A C 1
ATOM 659 O O . GLU A 1 86 ? -1.160 10.929 -0.741 1.00 97.88 86 GLU A O 1
ATOM 664 N N . SER A 1 87 ? -0.420 9.663 -2.438 1.00 97.94 87 SER A N 1
ATOM 665 C CA . SER A 1 87 ? -1.556 8.744 -2.383 1.00 97.94 87 SER A CA 1
ATOM 666 C C . SER A 1 87 ? -1.554 7.899 -1.111 1.00 97.94 87 SER A C 1
ATOM 668 O O . SER A 1 87 ? -2.608 7.708 -0.502 1.00 97.94 87 SER A O 1
ATOM 670 N N . ILE A 1 88 ? -0.379 7.425 -0.688 1.00 98.56 88 ILE A N 1
ATOM 671 C CA . ILE A 1 88 ? -0.208 6.644 0.545 1.00 98.56 88 ILE A CA 1
ATOM 672 C C . ILE A 1 88 ? -0.541 7.506 1.771 1.00 98.56 88 ILE A C 1
ATOM 674 O O . ILE A 1 88 ? -1.241 7.053 2.674 1.00 98.56 88 ILE A O 1
ATOM 678 N N . THR A 1 89 ? -0.116 8.770 1.772 1.00 98.44 89 THR A N 1
ATOM 679 C CA . THR A 1 89 ? -0.412 9.750 2.828 1.00 98.44 89 THR A CA 1
ATOM 680 C C . THR A 1 89 ? -1.916 9.993 2.948 1.00 98.44 89 THR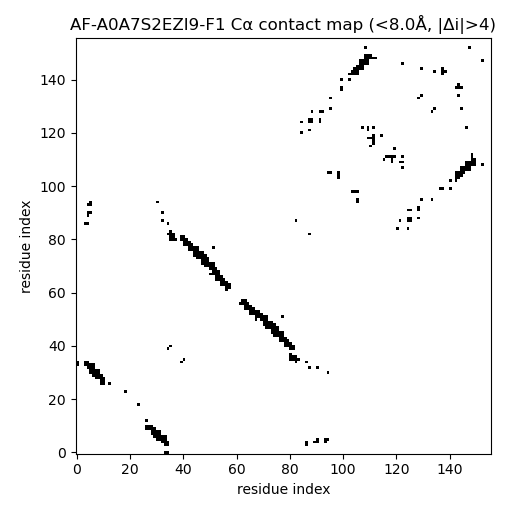 A C 1
ATOM 682 O O . THR A 1 89 ? -2.482 9.897 4.038 1.00 98.44 89 THR A O 1
ATOM 685 N N . GLY A 1 90 ? -2.602 10.236 1.824 1.00 98.12 90 GLY A N 1
ATOM 686 C CA . GLY A 1 90 ? -4.060 10.390 1.810 1.00 98.12 90 GLY A CA 1
ATOM 687 C C . GLY A 1 90 ? -4.798 9.138 2.301 1.00 98.12 90 GLY A C 1
ATOM 688 O O . GLY A 1 90 ? -5.789 9.243 3.031 1.00 98.12 90 GLY A O 1
ATOM 689 N N . PHE A 1 91 ? -4.294 7.952 1.953 1.00 98.62 91 PHE A N 1
ATOM 690 C CA . PHE A 1 91 ? -4.812 6.676 2.445 1.00 98.62 91 PHE A CA 1
ATOM 691 C C . PHE A 1 91 ? -4.639 6.535 3.968 1.00 98.62 91 PHE A C 1
ATOM 693 O O . PHE A 1 91 ? -5.615 6.236 4.659 1.00 98.62 91 PHE A O 1
ATOM 700 N N . ALA A 1 92 ? -3.455 6.845 4.506 1.00 98.75 92 ALA A N 1
ATOM 701 C CA . ALA A 1 92 ? -3.176 6.815 5.942 1.00 98.75 92 ALA A CA 1
ATOM 702 C C . ALA A 1 92 ? -4.106 7.74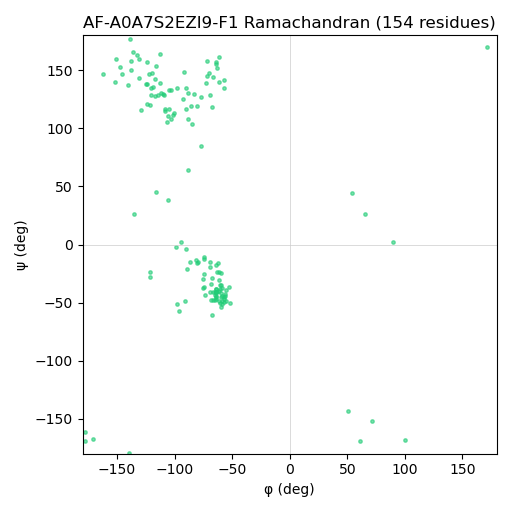2 6.735 1.00 98.75 92 ALA A C 1
ATOM 704 O O . ALA A 1 92 ? -4.785 7.294 7.661 1.00 98.75 92 ALA A O 1
ATOM 705 N N . HIS A 1 93 ? -4.212 9.011 6.326 1.00 98.56 93 HIS A N 1
ATOM 706 C CA . HIS A 1 93 ? -5.118 9.972 6.959 1.00 98.56 93 HIS A CA 1
ATOM 707 C C . HIS A 1 93 ? -6.569 9.484 6.943 1.00 98.56 93 HIS A C 1
ATOM 709 O O . HIS A 1 93 ? -7.242 9.539 7.972 1.00 98.56 93 HIS A O 1
ATOM 715 N N . SER A 1 94 ? -7.038 8.965 5.803 1.00 98.50 94 SER A N 1
ATOM 716 C CA . SER A 1 94 ? -8.403 8.441 5.676 1.00 98.50 94 SER A CA 1
ATOM 717 C C . SER A 1 94 ? -8.668 7.315 6.678 1.00 98.50 94 SER A C 1
ATOM 719 O O . SER A 1 94 ? -9.676 7.339 7.381 1.00 98.50 94 SER A O 1
ATOM 721 N N . CYS A 1 95 ? -7.767 6.333 6.766 1.00 98.75 95 CYS A N 1
ATOM 722 C CA . CYS A 1 95 ? -7.912 5.190 7.667 1.00 98.75 95 CYS A CA 1
ATOM 723 C C . CYS A 1 95 ? -7.871 5.602 9.143 1.00 98.75 95 CYS A C 1
ATOM 725 O O . CYS A 1 95 ? -8.714 5.156 9.919 1.00 98.75 95 CYS A O 1
ATOM 727 N N . MET A 1 96 ? -6.945 6.486 9.524 1.00 98.62 96 MET A N 1
ATOM 728 C CA . MET A 1 96 ? -6.808 6.966 10.905 1.00 98.62 96 MET A CA 1
ATOM 729 C C . MET A 1 96 ? -8.036 7.760 11.361 1.00 98.62 96 MET A C 1
ATOM 731 O O . MET A 1 96 ? -8.562 7.534 12.450 1.0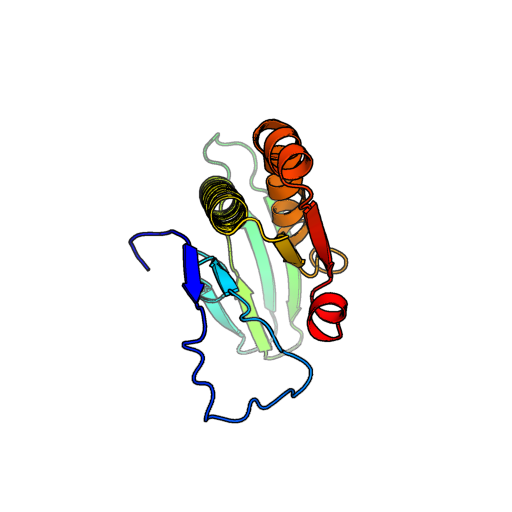0 98.62 96 MET A O 1
ATOM 735 N N . GLN A 1 97 ? -8.537 8.661 10.511 1.00 98.69 97 GLN A N 1
ATOM 736 C CA . GLN A 1 97 ? -9.749 9.435 10.793 1.00 98.69 97 GLN A CA 1
ATOM 737 C C . GLN A 1 97 ? -10.979 8.530 10.899 1.00 98.69 97 GLN A C 1
ATOM 739 O O . GLN A 1 97 ? -11.803 8.701 11.800 1.00 98.69 97 GLN A O 1
ATOM 744 N N . TYR A 1 98 ? -11.090 7.535 10.015 1.00 98.50 98 TYR A N 1
ATOM 745 C CA . TYR A 1 98 ? -12.187 6.577 10.057 1.00 98.50 98 TYR A CA 1
ATOM 746 C C . TYR A 1 98 ? -12.152 5.730 11.340 1.00 98.50 98 TYR A C 1
ATOM 748 O O . TYR A 1 98 ? -13.172 5.620 12.024 1.00 98.50 98 TYR A O 1
ATOM 756 N N . ALA A 1 99 ? -10.979 5.220 11.726 1.00 98.62 99 ALA A N 1
ATOM 757 C CA . ALA A 1 99 ? -10.777 4.480 12.973 1.00 98.62 99 ALA A CA 1
ATOM 758 C C . ALA A 1 99 ? -11.143 5.315 14.213 1.00 98.62 99 ALA A C 1
ATOM 760 O O . ALA A 1 99 ? -11.894 4.847 15.070 1.00 98.62 99 ALA A O 1
ATOM 761 N N . LEU A 1 100 ? -10.725 6.587 14.269 1.00 98.62 100 LEU A N 1
ATOM 762 C CA . LEU A 1 100 ? -11.118 7.521 15.333 1.00 98.62 100 LEU A CA 1
ATOM 763 C C . LEU A 1 100 ? -12.631 7.741 15.400 1.00 98.62 100 LEU A C 1
ATOM 765 O O . LEU A 1 100 ? -13.194 7.776 16.498 1.00 98.62 100 LEU A O 1
ATOM 769 N N . SER A 1 101 ? -13.291 7.879 14.245 1.00 98.31 101 SER A N 1
ATOM 770 C CA . SER A 1 101 ? -14.744 8.076 14.176 1.00 98.31 101 SER A CA 1
ATOM 771 C C . SER A 1 101 ? -15.518 6.870 14.718 1.00 98.31 101 SER A C 1
ATOM 773 O O . SER A 1 101 ? -16.502 7.038 15.435 1.00 98.31 101 SER A O 1
ATOM 775 N N . LYS A 1 102 ? -15.026 5.653 14.450 1.00 97.88 102 LYS A N 1
ATOM 776 C CA . LYS A 1 102 ? -15.582 4.395 14.967 1.00 97.88 102 LYS A CA 1
ATOM 777 C C . LYS A 1 102 ? -15.132 4.095 16.398 1.00 97.88 102 LYS A C 1
ATOM 779 O O . LYS A 1 102 ? -15.761 3.292 17.076 1.00 97.88 102 LYS A O 1
ATOM 784 N N . SER A 1 103 ? -14.084 4.770 16.873 1.00 98.12 103 SER A N 1
ATOM 785 C CA . SER A 1 103 ? -13.371 4.445 18.114 1.00 98.12 103 SER A CA 1
ATOM 786 C C . SER A 1 103 ? -12.900 2.986 18.130 1.00 98.12 103 SER A C 1
ATOM 788 O O . SER A 1 103 ? -13.073 2.288 19.125 1.00 98.12 103 SER A O 1
ATOM 790 N N . TRP A 1 104 ? -12.345 2.518 17.008 1.00 98.44 104 TRP A N 1
ATOM 791 C CA . TRP A 1 104 ? -11.835 1.152 16.824 1.00 98.44 104 TRP A CA 1
ATOM 792 C C . TRP A 1 104 ? -10.323 1.156 16.571 1.00 98.44 104 TRP A C 1
ATOM 794 O O . TRP A 1 104 ? -9.811 2.144 16.040 1.00 98.44 104 TRP A O 1
ATOM 804 N N . PRO A 1 105 ? -9.601 0.071 16.909 1.00 98.50 105 PRO A N 1
ATOM 805 C CA . PRO A 1 105 ? -8.196 -0.069 16.542 1.00 98.50 105 PRO A CA 1
ATOM 806 C C . PRO A 1 105 ? -8.017 -0.141 15.019 1.00 98.50 105 PRO A C 1
ATOM 808 O O . PRO A 1 105 ? -8.920 -0.554 14.288 1.00 98.50 105 PRO A O 1
ATOM 811 N N . LEU A 1 106 ? -6.832 0.244 14.546 1.00 98.75 106 LEU A N 1
ATOM 812 C CA . LEU A 1 106 ? -6.458 0.213 13.136 1.00 98.75 106 LEU A CA 1
ATOM 813 C C . LEU A 1 106 ? -5.266 -0.715 12.911 1.00 98.75 106 LEU A C 1
ATOM 815 O O . LEU A 1 106 ? -4.251 -0.610 13.594 1.00 98.75 106 LEU A O 1
ATOM 819 N N . TYR A 1 107 ? -5.354 -1.535 11.869 1.00 98.69 107 TYR A N 1
ATOM 820 C CA . TYR A 1 107 ? -4.246 -2.359 11.405 1.00 98.69 107 TYR A CA 1
ATOM 821 C C . TYR A 1 107 ? -3.903 -2.024 9.955 1.00 98.69 107 TYR A C 1
ATOM 823 O O . TYR A 1 107 ? -4.795 -1.927 9.108 1.00 98.69 107 TYR A O 1
ATOM 831 N N . LEU A 1 108 ? -2.611 -1.870 9.665 1.00 98.69 108 LEU A N 1
ATOM 832 C CA . LEU A 1 108 ? -2.077 -1.863 8.303 1.00 98.69 108 LEU A CA 1
ATOM 833 C C . LEU A 1 108 ? -1.286 -3.149 8.081 1.00 98.69 108 LEU A C 1
ATOM 835 O O . LEU A 1 108 ? -0.359 -3.447 8.827 1.00 98.69 108 LEU A O 1
ATOM 839 N N . SER A 1 109 ? -1.582 -3.864 7.003 1.00 98.31 109 SER A N 1
ATOM 840 C CA . SER A 1 109 ? -0.863 -5.081 6.634 1.00 98.31 109 SER A CA 1
ATOM 841 C C . SER A 1 109 ? -0.051 -4.903 5.355 1.00 98.31 109 SER A C 1
ATOM 843 O O . SER A 1 109 ? -0.602 -4.470 4.343 1.00 98.31 109 SER A O 1
ATOM 845 N N . THR A 1 110 ? 1.226 -5.290 5.368 1.00 98.62 110 THR A N 1
ATOM 846 C CA . THR A 1 110 ? 2.093 -5.301 4.170 1.00 98.62 110 THR A CA 1
ATOM 847 C C . THR A 1 110 ? 2.991 -6.546 4.140 1.00 98.62 110 THR A C 1
ATOM 849 O O . THR A 1 110 ? 2.931 -7.387 5.032 1.00 98.62 110 THR A O 1
ATOM 852 N N . LYS A 1 111 ? 3.844 -6.700 3.125 1.00 98.00 111 LYS A N 1
ATOM 853 C CA . LYS A 1 111 ? 4.901 -7.719 3.042 1.00 98.00 111 LYS A CA 1
ATOM 854 C C . LYS A 1 111 ? 6.294 -7.071 3.004 1.00 98.00 111 LYS A C 1
ATOM 856 O O . LYS A 1 111 ? 7.168 -7.468 2.229 1.00 98.00 111 LYS A O 1
ATOM 861 N N . ASN A 1 112 ? 6.536 -6.082 3.867 1.00 95.88 112 ASN A N 1
ATOM 862 C CA . ASN A 1 112 ? 7.780 -5.297 3.900 1.00 95.88 112 ASN A CA 1
ATOM 863 C C . ASN A 1 112 ? 9.059 -6.101 4.211 1.00 95.88 112 ASN A C 1
ATOM 865 O O . ASN A 1 112 ? 10.153 -5.618 3.937 1.00 95.88 112 ASN A O 1
ATOM 869 N N . THR A 1 113 ? 8.973 -7.323 4.740 1.00 95.25 113 THR A N 1
ATOM 870 C CA . THR A 1 113 ? 10.146 -8.212 4.861 1.00 95.25 113 THR A CA 1
ATOM 871 C C . THR A 1 113 ? 10.675 -8.676 3.501 1.00 95.25 113 THR A C 1
ATOM 873 O O . THR A 1 113 ? 11.881 -8.892 3.357 1.00 95.25 113 THR A O 1
ATOM 876 N N . ILE A 1 114 ? 9.795 -8.767 2.498 1.00 97.44 114 ILE A N 1
ATOM 877 C CA . ILE A 1 114 ? 10.119 -9.120 1.111 1.00 97.44 114 ILE A CA 1
ATOM 878 C C . ILE A 1 114 ? 10.282 -7.847 0.278 1.00 97.44 114 ILE A C 1
ATOM 880 O O . ILE A 1 114 ? 11.357 -7.582 -0.262 1.00 97.44 114 ILE A O 1
ATOM 884 N N . MET A 1 115 ? 9.253 -6.999 0.237 1.00 96.06 115 MET A N 1
ATOM 885 C CA . MET A 1 115 ? 9.268 -5.731 -0.496 1.00 96.06 115 MET A CA 1
ATOM 886 C C . MET A 1 115 ? 9.811 -4.593 0.375 1.00 96.06 115 MET A C 1
ATOM 888 O O . MET A 1 115 ? 9.122 -3.626 0.686 1.00 96.06 115 MET A O 1
ATOM 892 N N . LYS A 1 116 ? 11.089 -4.706 0.756 1.00 96.88 116 LYS A N 1
ATOM 893 C CA . LYS A 1 116 ? 11.741 -3.841 1.761 1.00 96.88 116 LYS A CA 1
ATOM 894 C C . LYS A 1 116 ? 11.617 -2.343 1.502 1.00 96.88 116 LYS A C 1
ATOM 896 O O . LYS A 1 116 ? 11.499 -1.579 2.449 1.00 96.88 116 LYS A O 1
ATOM 901 N N . ARG A 1 117 ? 11.670 -1.924 0.234 1.00 97.81 117 ARG A N 1
ATOM 902 C CA . ARG A 1 117 ? 11.559 -0.507 -0.149 1.00 97.81 117 ARG A CA 1
ATOM 903 C C . ARG A 1 117 ? 10.112 -0.098 -0.419 1.00 97.81 117 ARG A C 1
ATOM 905 O O . ARG A 1 117 ? 9.669 0.905 0.119 1.00 97.81 117 ARG A O 1
ATOM 912 N N . TYR A 1 118 ? 9.387 -0.879 -1.220 1.00 98.50 118 TYR A N 1
ATOM 913 C CA . TYR A 1 118 ? 8.027 -0.540 -1.654 1.00 98.50 118 TYR A CA 1
ATOM 914 C C . TYR A 1 118 ? 7.037 -0.571 -0.481 1.00 98.50 118 TYR A C 1
ATOM 916 O O . TYR A 1 118 ? 6.505 0.460 -0.085 1.00 98.50 118 TYR A O 1
ATOM 924 N N . ASP A 1 119 ? 6.884 -1.727 0.161 1.00 98.56 119 ASP A N 1
ATOM 925 C CA . ASP A 1 119 ? 5.998 -1.895 1.318 1.00 98.56 119 ASP A CA 1
ATOM 926 C C . ASP A 1 119 ? 6.569 -1.265 2.589 1.00 98.56 119 ASP A C 1
ATOM 928 O O . ASP A 1 119 ? 5.819 -0.886 3.490 1.00 98.56 119 ASP A O 1
ATOM 932 N N . GLY A 1 120 ? 7.899 -1.141 2.663 1.00 98.50 120 GLY A N 1
ATOM 933 C CA . GLY A 1 120 ? 8.560 -0.344 3.694 1.00 98.50 120 GLY A CA 1
ATOM 934 C C . GLY A 1 120 ? 8.060 1.098 3.680 1.00 98.50 120 GLY A C 1
ATOM 935 O O . GLY A 1 120 ? 7.715 1.621 4.734 1.00 98.50 120 GLY A O 1
ATOM 936 N N . ARG A 1 121 ? 7.894 1.700 2.493 1.00 98.62 121 ARG A N 1
ATOM 937 C CA . ARG A 1 121 ? 7.407 3.079 2.373 1.00 98.62 121 ARG A CA 1
ATOM 938 C C . ARG A 1 121 ? 5.982 3.255 2.897 1.00 98.62 121 ARG A C 1
ATOM 940 O O . ARG A 1 121 ? 5.716 4.251 3.560 1.00 98.62 121 ARG A O 1
ATOM 947 N N . PHE A 1 122 ? 5.092 2.285 2.670 1.00 98.75 122 PHE A N 1
ATOM 948 C CA . PHE A 1 122 ? 3.748 2.295 3.261 1.00 98.75 122 PHE A CA 1
ATOM 949 C C . PHE A 1 122 ? 3.795 2.275 4.788 1.00 98.75 122 PHE A C 1
ATOM 951 O O . PHE A 1 122 ? 3.159 3.111 5.428 1.00 98.75 122 PHE A O 1
ATOM 958 N N . ARG A 1 123 ? 4.564 1.343 5.365 1.00 98.50 123 ARG A N 1
ATOM 959 C CA . ARG A 1 123 ? 4.734 1.242 6.820 1.00 98.50 123 ARG A CA 1
ATOM 960 C C . ARG A 1 123 ? 5.270 2.549 7.397 1.00 98.50 123 ARG A C 1
ATOM 962 O O . ARG A 1 123 ? 4.715 3.047 8.371 1.00 98.50 123 ARG A O 1
ATOM 969 N N . ASP A 1 124 ? 6.332 3.078 6.798 1.00 98.75 124 ASP A N 1
ATOM 970 C CA . ASP A 1 124 ? 7.033 4.255 7.306 1.00 98.75 124 ASP A CA 1
ATOM 971 C C . ASP A 1 124 ? 6.119 5.488 7.265 1.00 98.75 124 ASP A C 1
ATOM 973 O O . ASP A 1 124 ? 5.943 6.134 8.292 1.00 98.75 124 ASP A O 1
ATOM 977 N N . ILE A 1 125 ? 5.428 5.744 6.144 1.00 98.81 125 ILE A N 1
ATOM 978 C CA . ILE A 1 125 ? 4.474 6.864 6.028 1.00 98.81 125 ILE A CA 1
ATOM 979 C C . ILE A 1 125 ? 3.342 6.748 7.055 1.00 98.81 125 ILE A C 1
ATOM 981 O O . ILE A 1 125 ? 2.989 7.733 7.703 1.00 98.81 125 ILE A O 1
ATOM 985 N N . PHE A 1 126 ? 2.755 5.558 7.223 1.00 98.81 126 PHE A N 1
ATOM 986 C CA . PHE A 1 126 ? 1.688 5.377 8.209 1.00 98.81 126 PHE A CA 1
ATOM 987 C C . PHE A 1 126 ? 2.177 5.615 9.638 1.00 98.81 126 PHE A C 1
ATOM 989 O O . PHE A 1 126 ? 1.455 6.228 10.422 1.00 98.81 126 PHE A O 1
ATOM 996 N N . GLN A 1 127 ? 3.382 5.146 9.972 1.00 98.81 127 GLN A N 1
ATOM 997 C CA . GLN A 1 127 ? 3.970 5.341 11.294 1.00 98.81 127 GLN A CA 1
ATOM 998 C C . GLN A 1 127 ? 4.278 6.821 11.553 1.00 98.81 127 GLN A C 1
ATOM 1000 O O . GLN A 1 127 ? 3.864 7.355 12.578 1.00 98.81 127 GLN A O 1
ATOM 1005 N N . GLU A 1 128 ? 4.919 7.499 10.597 1.00 98.75 128 GLU A N 1
ATOM 1006 C CA . GLU A 1 128 ? 5.226 8.933 10.662 1.00 98.75 128 GLU A CA 1
ATOM 1007 C C . GLU A 1 128 ? 3.955 9.766 10.903 1.00 98.75 128 GLU A C 1
ATOM 1009 O O . GLU A 1 128 ? 3.913 10.596 11.811 1.00 98.75 128 GLU A O 1
ATOM 1014 N N . ILE A 1 129 ? 2.890 9.506 10.137 1.00 98.69 129 ILE A N 1
ATOM 1015 C CA . ILE A 1 129 ? 1.599 10.198 10.270 1.00 98.69 129 ILE A CA 1
ATOM 1016 C C . ILE A 1 129 ? 0.914 9.864 11.597 1.00 98.69 129 ILE A C 1
ATOM 1018 O O . ILE A 1 129 ? 0.323 10.742 12.233 1.00 98.69 129 ILE A O 1
ATOM 1022 N N . PHE A 1 130 ? 0.961 8.602 12.026 1.00 98.81 130 PHE A N 1
ATOM 1023 C CA . PHE A 1 130 ? 0.376 8.198 13.298 1.00 98.81 130 PHE A CA 1
ATOM 1024 C C . PHE A 1 130 ? 1.021 8.953 14.459 1.00 98.81 130 PHE A C 1
ATOM 1026 O O . PHE A 1 130 ? 0.313 9.616 15.221 1.00 98.81 130 PHE A O 1
ATOM 1033 N N . ASP A 1 131 ? 2.350 8.908 14.549 1.00 98.75 131 ASP A N 1
ATOM 1034 C CA . ASP A 1 131 ? 3.108 9.526 15.633 1.00 98.75 131 ASP A CA 1
ATOM 1035 C C . ASP A 1 131 ? 2.954 11.051 15.636 1.00 98.75 131 ASP A C 1
ATOM 1037 O O . ASP A 1 131 ? 2.762 11.648 16.697 1.00 98.75 131 ASP A O 1
ATOM 1041 N N . ALA A 1 132 ? 2.971 11.683 14.457 1.00 98.62 132 ALA A N 1
ATOM 1042 C CA . ALA A 1 132 ? 2.881 13.134 14.336 1.00 98.62 132 ALA A CA 1
ATOM 10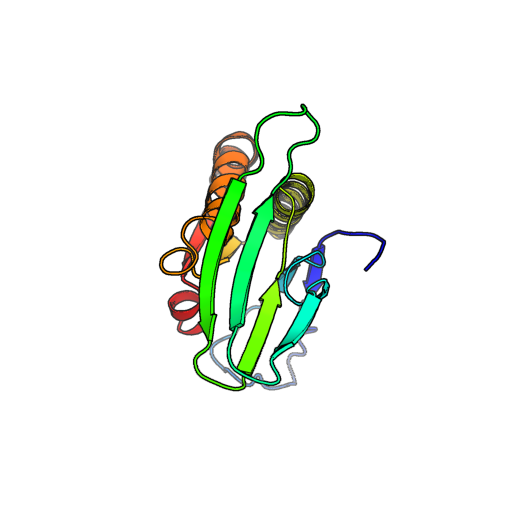43 C C . ALA A 1 132 ? 1.468 13.691 14.580 1.00 98.62 132 ALA A C 1
ATOM 1045 O O . ALA A 1 132 ? 1.330 14.779 15.142 1.00 98.62 132 ALA A O 1
ATOM 1046 N N . ASN A 1 133 ? 0.410 12.995 14.143 1.00 98.56 133 ASN A N 1
ATOM 1047 C CA . ASN A 1 133 ? -0.931 13.588 14.058 1.00 98.56 133 ASN A CA 1
ATOM 1048 C C . ASN A 1 133 ? -2.007 12.869 14.879 1.00 98.56 133 ASN A C 1
ATOM 1050 O O . ASN A 1 133 ? -2.990 13.505 15.272 1.00 98.56 133 ASN A O 1
ATOM 1054 N N . TYR A 1 134 ? -1.872 11.564 15.125 1.00 98.69 134 TYR A N 1
ATOM 1055 C CA . TYR A 1 134 ? -2.997 10.741 15.583 1.00 98.69 134 TYR A CA 1
ATOM 1056 C C . TYR A 1 134 ? -2.776 10.040 16.915 1.00 98.69 134 TYR A C 1
ATOM 1058 O O . TYR A 1 134 ? -3.762 9.781 17.606 1.00 98.69 134 TYR A O 1
ATOM 1066 N N . LYS A 1 135 ? -1.530 9.800 17.329 1.00 98.69 135 LYS A N 1
ATOM 1067 C CA . LYS A 1 135 ? -1.221 9.015 18.526 1.00 98.69 135 LYS A CA 1
ATOM 1068 C C . LYS A 1 135 ? -1.964 9.508 19.770 1.00 98.69 135 LYS A C 1
ATOM 1070 O O . LYS A 1 135 ? -2.663 8.730 20.406 1.00 98.69 135 LYS A O 1
ATOM 1075 N N . ALA A 1 136 ? -1.902 10.807 20.067 1.00 98.69 136 ALA A N 1
ATOM 1076 C CA . ALA A 1 136 ? -2.581 11.376 21.235 1.00 98.69 136 ALA A CA 1
ATOM 1077 C C . ALA A 1 136 ? -4.113 11.191 21.195 1.00 98.69 136 ALA A C 1
ATOM 1079 O O . ALA A 1 136 ? -4.745 10.986 22.229 1.00 98.69 136 ALA A O 1
ATOM 1080 N N . GLN A 1 137 ? -4.718 11.239 20.004 1.00 98.69 137 GLN A N 1
ATOM 1081 C CA . GLN A 1 137 ? -6.163 11.062 19.824 1.00 98.69 137 GLN A CA 1
ATOM 1082 C C . GLN A 1 137 ? -6.581 9.593 19.981 1.00 98.69 137 GLN A C 1
ATOM 1084 O O . GLN A 1 137 ? -7.650 9.308 20.520 1.00 98.69 137 GLN A O 1
ATOM 1089 N N . PHE A 1 138 ? -5.735 8.669 19.518 1.00 98.75 138 PHE A N 1
ATOM 1090 C CA . PHE A 1 138 ? -5.919 7.228 19.683 1.00 98.75 138 PHE A CA 1
ATOM 1091 C C . PHE A 1 138 ? -5.769 6.821 21.153 1.00 98.75 138 PHE A C 1
ATOM 1093 O O . PHE A 1 138 ? -6.672 6.184 21.698 1.00 98.75 138 PHE A O 1
ATOM 1100 N N . ASP A 1 139 ? -4.705 7.291 21.815 1.00 98.62 139 ASP A N 1
ATOM 1101 C CA . ASP A 1 139 ? -4.455 7.064 23.242 1.00 98.62 139 ASP A CA 1
ATOM 1102 C C . ASP A 1 139 ? -5.645 7.558 24.090 1.00 98.62 139 ASP A C 1
ATOM 1104 O O . ASP A 1 139 ? -6.133 6.839 24.961 1.00 98.62 139 ASP A O 1
ATOM 1108 N N . ALA A 1 140 ? -6.188 8.747 23.789 1.00 98.62 140 ALA A N 1
ATOM 1109 C CA . ALA A 1 140 ? -7.344 9.313 24.494 1.00 98.62 140 ALA A CA 1
ATOM 1110 C C . ALA A 1 140 ? -8.635 8.481 24.357 1.00 98.62 140 ALA A C 1
ATOM 1112 O O . ALA A 1 140 ? -9.526 8.579 25.201 1.00 98.62 140 ALA A O 1
ATOM 1113 N N . LYS A 1 141 ? -8.751 7.670 23.300 1.00 98.31 1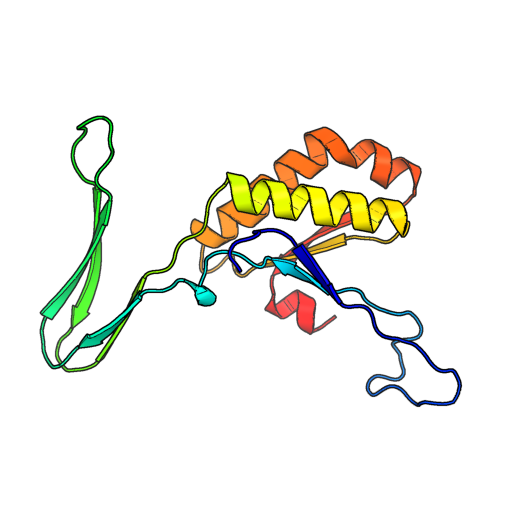41 LYS A N 1
ATOM 1114 C CA . LYS A 1 141 ? -9.875 6.752 23.061 1.00 98.31 141 LYS A CA 1
ATOM 1115 C C . LYS A 1 141 ? -9.575 5.311 23.484 1.00 98.31 141 LYS A C 1
ATOM 1117 O O . LYS A 1 141 ? -10.456 4.466 23.355 1.00 98.31 141 LYS A O 1
ATOM 1122 N N . GLY A 1 142 ? -8.365 5.022 23.971 1.00 98.44 142 GLY A N 1
ATOM 1123 C CA . GLY A 1 142 ? -7.942 3.667 24.329 1.00 98.44 142 GLY A CA 1
ATOM 1124 C C . GLY A 1 142 ? -7.846 2.712 23.134 1.00 98.44 142 GLY A C 1
ATOM 1125 O O . GLY A 1 142 ? -8.016 1.508 23.304 1.00 98.44 142 GLY A O 1
ATOM 1126 N N . ILE A 1 143 ? -7.605 3.238 21.930 1.00 98.75 143 ILE A N 1
ATOM 1127 C CA . ILE A 1 143 ? -7.408 2.458 20.700 1.00 98.75 143 ILE A CA 1
ATOM 1128 C C . ILE A 1 143 ? -5.969 2.600 20.206 1.00 98.75 143 ILE A C 1
ATOM 1130 O O . ILE A 1 143 ? -5.251 3.507 20.618 1.00 98.75 143 ILE A O 1
ATOM 1134 N N . TRP A 1 144 ? -5.538 1.715 19.310 1.00 98.75 144 TRP A N 1
ATOM 1135 C CA . TRP A 1 144 ? -4.163 1.677 18.809 1.00 98.75 144 TRP A CA 1
ATOM 1136 C C . TRP A 1 144 ? -4.105 1.561 17.287 1.00 98.75 144 TRP A C 1
ATOM 1138 O O . TRP A 1 144 ? -5.085 1.205 16.629 1.00 98.75 144 TRP A O 1
ATOM 1148 N N . TYR A 1 145 ? -2.931 1.873 16.750 1.00 98.69 145 TYR A N 1
ATOM 1149 C CA . TYR A 1 145 ? -2.525 1.539 15.394 1.00 98.69 145 TYR A CA 1
ATOM 1150 C C . TYR A 1 145 ? -1.396 0.512 15.460 1.00 98.69 145 TYR A C 1
ATOM 1152 O O . TYR A 1 145 ? -0.489 0.645 16.282 1.00 98.69 145 TYR A O 1
ATOM 1160 N N . GLU A 1 146 ? -1.437 -0.487 14.582 1.00 98.31 146 GLU A N 1
ATOM 1161 C CA . GLU A 1 146 ? -0.369 -1.470 14.452 1.00 98.31 146 GLU A CA 1
ATOM 1162 C C . GLU A 1 146 ? -0.109 -1.831 12.982 1.00 98.31 146 GLU A C 1
ATOM 1164 O O . GLU A 1 146 ? -1.032 -2.042 12.189 1.00 98.31 146 GLU A O 1
ATOM 1169 N N . HIS A 1 147 ? 1.170 -1.929 12.617 1.00 98.50 147 HIS A N 1
ATOM 1170 C CA . HIS A 1 147 ? 1.595 -2.540 11.360 1.00 98.50 147 HIS A CA 1
ATOM 1171 C C . HIS A 1 147 ? 1.845 -4.036 11.561 1.00 98.50 147 HIS A C 1
ATOM 1173 O O . HIS A 1 147 ? 2.526 -4.428 12.507 1.00 98.50 147 HIS A O 1
ATOM 1179 N N . ARG A 1 148 ? 1.344 -4.863 10.640 1.00 97.62 148 ARG A N 1
ATOM 1180 C CA . ARG A 1 148 ? 1.580 -6.311 10.618 1.00 97.62 148 ARG A CA 1
ATOM 1181 C C . ARG A 1 148 ? 2.018 -6.812 9.253 1.00 97.62 148 ARG A C 1
ATOM 1183 O O . ARG A 1 148 ? 1.774 -6.195 8.213 1.00 97.62 148 ARG A O 1
ATOM 1190 N N . LEU A 1 149 ? 2.646 -7.984 9.252 1.00 97.88 149 LEU A N 1
ATOM 1191 C CA . LEU A 1 149 ? 2.831 -8.731 8.016 1.00 97.88 149 LEU A CA 1
ATOM 1192 C C . LEU A 1 149 ? 1.494 -9.323 7.567 1.00 97.88 149 LEU A C 1
ATOM 1194 O O . LEU A 1 149 ? 0.717 -9.801 8.386 1.00 97.88 149 LEU A O 1
ATOM 1198 N N . ILE A 1 150 ? 1.215 -9.282 6.266 1.00 97.31 150 ILE A N 1
ATOM 1199 C CA . ILE A 1 150 ? -0.084 -9.697 5.721 1.00 97.31 150 ILE A CA 1
ATOM 1200 C C . ILE A 1 150 ? -0.429 -11.159 6.021 1.00 97.31 150 ILE A C 1
ATOM 1202 O O . ILE A 1 150 ? -1.587 -11.465 6.259 1.00 97.31 150 ILE A O 1
ATOM 1206 N N . ASP A 1 151 ? 0.559 -12.049 6.048 1.00 95.56 151 ASP A N 1
ATOM 1207 C CA . ASP A 1 151 ? 0.388 -13.460 6.404 1.00 95.56 151 ASP A CA 1
ATOM 1208 C C . ASP A 1 151 ? 0.036 -13.672 7.877 1.00 95.56 151 ASP A C 1
ATOM 1210 O O . ASP A 1 151 ? -0.746 -14.565 8.180 1.00 95.56 151 ASP A O 1
ATOM 1214 N N . ASP A 1 152 ? 0.561 -12.836 8.771 1.00 94.56 152 ASP A N 1
ATOM 1215 C CA . ASP A 1 152 ? 0.173 -12.838 10.184 1.00 94.56 152 ASP A CA 1
ATOM 1216 C C . ASP A 1 152 ? -1.229 -12.231 10.369 1.00 94.56 152 ASP A C 1
ATOM 1218 O O . ASP A 1 152 ? -2.087 -12.815 11.024 1.00 94.56 152 ASP A O 1
ATOM 1222 N N . MET A 1 153 ? -1.512 -11.111 9.691 1.00 96.19 153 MET A N 1
ATOM 1223 C CA . MET A 1 153 ? -2.798 -10.407 9.777 1.00 96.19 153 MET A CA 1
ATOM 1224 C C . MET A 1 153 ? -3.997 -11.278 9.379 1.00 96.19 153 MET A C 1
ATOM 12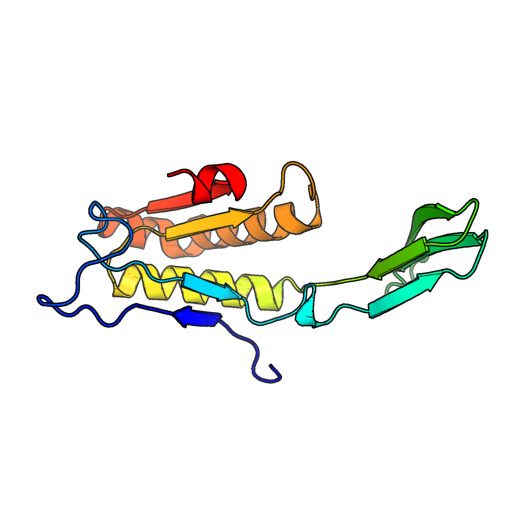26 O O . MET A 1 153 ? -5.067 -11.143 9.960 1.00 96.19 153 MET A O 1
ATOM 1230 N N . VAL A 1 154 ? -3.853 -12.145 8.371 1.00 93.31 154 VAL A N 1
ATOM 1231 C CA . VAL A 1 154 ? -4.959 -13.010 7.913 1.00 93.31 154 VAL A CA 1
ATOM 1232 C C . VAL A 1 154 ? -5.147 -14.268 8.762 1.00 93.31 154 VAL A C 1
ATOM 1234 O O . VAL A 1 154 ? -6.153 -14.954 8.591 1.00 93.31 154 VAL A O 1
ATOM 1237 N N . ALA A 1 155 ? -4.180 -14.607 9.619 1.00 90.44 155 ALA A N 1
ATOM 1238 C CA . ALA A 1 155 ? -4.244 -15.780 10.488 1.00 90.44 155 ALA A CA 1
ATOM 1239 C C . ALA A 1 155 ? -4.904 -15.488 11.848 1.00 90.44 155 ALA A C 1
ATOM 1241 O O . ALA A 1 155 ? -5.351 -16.426 12.511 1.00 90.44 155 ALA A O 1
ATOM 1242 N N . GLN A 1 156 ? -4.936 -14.217 12.256 1.00 66.88 156 GLN A N 1
ATOM 1243 C CA . GLN A 1 156 ? -5.539 -13.729 13.499 1.00 66.88 156 GLN A CA 1
ATOM 1244 C C . GLN A 1 156 ? -7.074 -13.693 13.432 1.00 66.88 156 GLN A C 1
ATOM 1246 O O . GLN A 1 156 ? -7.700 -13.995 14.475 1.00 66.88 156 GLN A O 1
#

Sequence (156 aa):
NILGGTVFREPICCDNVPRLVPGWTQPMVIGRHAFGDQYRATDFVVPGPGKFEMIYTPKSGDAPTKMNVYDFEGGGVLMGMYNTDESITGFAHSCMQYALSKSWPLYLSTKNTIMKRYDGRFRDIFQEIFDANYKAQFDAKGIWYEHRLIDDMVAQ